Protein AF-A0A7V9NVF8-F1 (afdb_monomer_lite)

pLDDT: mean 86.63, std 17.53, range [41.66, 97.88]

Foldseek 3Di:
DLVVLCVVVVQADDVVNVLVVLCVVCVVVVHDSVVSVVVCVVVVNSVVSRVVSSSVVSVVVCVVPDFDADPVRHTDDVVVVPPDDPPPDPPDPPPDDDDD

Radius of gyration: 24.94 Å; chains: 1; bounding box: 80×37×46 Å

Structure (mmCIF, N/CA/C/O backbone):
data_AF-A0A7V9NVF8-F1
#
_entry.id   AF-A0A7V9NVF8-F1
#
loop_
_atom_site.group_PDB
_atom_site.id
_atom_site.type_symbol
_atom_site.label_atom_id
_atom_site.label_alt_id
_atom_site.label_comp_id
_atom_site.label_asym_id
_atom_site.label_entity_id
_atom_site.label_seq_id
_atom_site.pdbx_PDB_ins_code
_atom_site.Cartn_x
_atom_site.Cartn_y
_atom_site.Cartn_z
_atom_site.occupancy
_atom_site.B_iso_or_equiv
_atom_site.auth_seq_id
_atom_site.auth_comp_id
_atom_site.auth_asym_id
_atom_site.auth_atom_id
_atom_site.pdbx_PDB_model_num
ATOM 1 N N . ALA A 1 1 ? 1.696 10.560 -11.923 1.00 87.12 1 ALA A N 1
ATOM 2 C CA . ALA A 1 1 ? 2.346 9.431 -12.611 1.00 87.12 1 ALA A CA 1
ATOM 3 C C . ALA A 1 1 ? 1.732 8.095 -12.190 1.00 87.12 1 ALA A C 1
ATOM 5 O O . ALA A 1 1 ? 0.924 7.603 -12.953 1.00 87.12 1 ALA A O 1
ATOM 6 N N . LEU A 1 2 ? 1.971 7.572 -10.976 1.00 94.06 2 LEU A N 1
ATOM 7 C CA . LEU A 1 2 ? 1.522 6.220 -10.562 1.00 94.06 2 LEU A CA 1
ATOM 8 C C . LEU A 1 2 ? 0.027 5.912 -10.761 1.00 94.06 2 LEU A C 1
ATOM 10 O O . LEU A 1 2 ? -0.318 4.818 -11.176 1.00 94.06 2 LEU A O 1
ATOM 14 N N . ARG A 1 3 ? -0.874 6.886 -10.567 1.00 92.38 3 ARG A N 1
ATOM 15 C CA . ARG A 1 3 ? -2.310 6.696 -10.868 1.00 92.38 3 ARG A CA 1
ATOM 16 C C . ARG A 1 3 ? -2.589 6.320 -12.331 1.00 92.38 3 ARG A C 1
ATOM 18 O O . ARG A 1 3 ? -3.562 5.633 -12.593 1.00 92.38 3 ARG A O 1
ATOM 25 N N . ALA A 1 4 ? -1.775 6.797 -13.272 1.00 95.25 4 ALA A N 1
ATOM 26 C CA . ALA A 1 4 ? -1.915 6.434 -14.679 1.00 95.25 4 ALA A CA 1
ATOM 27 C C . ALA A 1 4 ? -1.515 4.972 -14.916 1.00 95.25 4 ALA A C 1
ATOM 29 O O . ALA A 1 4 ? -2.184 4.299 -15.684 1.00 95.25 4 ALA A O 1
ATOM 30 N N . VAL A 1 5 ? -0.493 4.482 -14.205 1.00 94.62 5 VAL A N 1
ATOM 31 C CA . VAL A 1 5 ? -0.076 3.070 -14.232 1.00 94.62 5 VAL A CA 1
ATOM 32 C C . VAL A 1 5 ? -1.167 2.180 -13.643 1.00 94.62 5 VAL A C 1
ATOM 34 O O . VAL A 1 5 ? -1.550 1.212 -14.278 1.00 94.62 5 VAL A O 1
ATOM 37 N N . VAL A 1 6 ? -1.7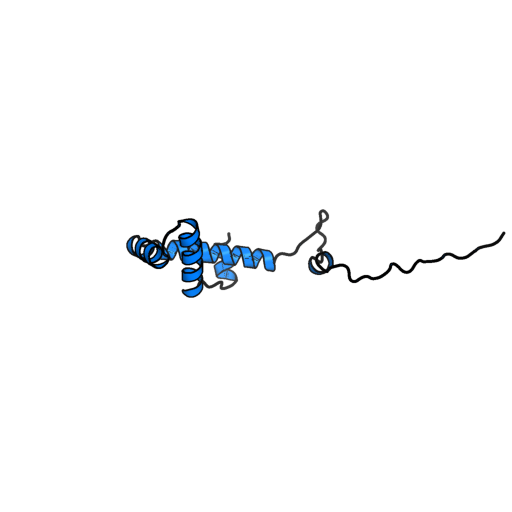61 2.568 -12.504 1.00 95.88 6 VAL A N 1
ATOM 38 C CA . VAL A 1 6 ? -2.919 1.856 -11.920 1.00 95.88 6 VAL A CA 1
ATOM 39 C C . VAL A 1 6 ? -4.023 1.633 -12.955 1.00 95.88 6 VAL A C 1
ATOM 41 O O . VAL A 1 6 ? -4.562 0.539 -13.055 1.00 95.88 6 VAL A O 1
ATOM 44 N N . ILE A 1 7 ? -4.357 2.670 -13.729 1.00 95.50 7 ILE A N 1
ATOM 45 C CA . ILE A 1 7 ? -5.410 2.596 -14.748 1.00 95.50 7 ILE A CA 1
ATOM 46 C C . ILE A 1 7 ? -4.957 1.771 -15.957 1.00 95.50 7 ILE A C 1
ATOM 48 O O . ILE A 1 7 ? -5.739 0.966 -16.452 1.00 95.50 7 ILE A O 1
ATOM 52 N N . ALA A 1 8 ? -3.735 1.993 -16.446 1.00 96.44 8 ALA A N 1
ATOM 53 C CA . ALA A 1 8 ? -3.212 1.328 -17.639 1.00 96.44 8 ALA A CA 1
ATOM 54 C C . ALA A 1 8 ? -3.084 -0.188 -17.443 1.00 96.44 8 ALA A C 1
ATOM 56 O O . ALA A 1 8 ? -3.482 -0.947 -18.321 1.00 96.44 8 ALA A O 1
ATOM 57 N N . GLU A 1 9 ? -2.611 -0.602 -16.268 1.00 95.75 9 GLU A N 1
ATOM 58 C CA . GLU A 1 9 ? -2.338 -2.002 -15.933 1.00 95.75 9 GLU A CA 1
ATOM 59 C C . GLU A 1 9 ? -3.502 -2.681 -15.193 1.00 95.75 9 GLU A C 1
ATOM 61 O O . GLU A 1 9 ? -3.415 -3.852 -14.838 1.00 95.75 9 GLU A O 1
ATOM 66 N N . GLY A 1 10 ? -4.606 -1.963 -14.948 1.00 94.50 10 GLY A N 1
ATOM 67 C CA . GLY A 1 10 ? -5.786 -2.521 -14.280 1.00 94.50 10 GLY A CA 1
ATOM 68 C C . GLY A 1 10 ? -5.516 -2.985 -12.846 1.00 94.50 10 GLY A C 1
ATOM 69 O O . GLY A 1 10 ? -6.041 -4.008 -12.421 1.00 94.50 10 GLY A O 1
ATOM 70 N N . ILE A 1 11 ? -4.685 -2.253 -12.100 1.00 94.62 11 ILE A N 1
ATOM 71 C CA . ILE A 1 11 ? -4.308 -2.614 -10.728 1.00 94.62 11 ILE A CA 1
ATOM 72 C C . ILE A 1 11 ? -5.494 -2.391 -9.791 1.00 94.62 11 ILE A C 1
ATOM 74 O O . ILE A 1 11 ? -6.004 -1.274 -9.661 1.00 94.62 11 ILE A O 1
ATOM 78 N N . GLU A 1 12 ? -5.888 -3.451 -9.087 1.00 92.69 12 GLU A N 1
ATOM 79 C CA . GLU A 1 12 ? -7.016 -3.436 -8.160 1.00 92.69 12 GLU A CA 1
ATOM 80 C C . GLU A 1 12 ? -6.574 -3.483 -6.690 1.00 92.69 12 GLU A C 1
ATOM 82 O O . GLU A 1 12 ? -5.580 -4.110 -6.302 1.00 92.69 12 GLU A O 1
ATOM 87 N N . THR A 1 13 ? -7.368 -2.816 -5.853 1.00 94.69 13 THR A N 1
ATOM 88 C CA . THR A 1 13 ? -7.246 -2.849 -4.396 1.00 94.69 13 THR A CA 1
ATOM 89 C C . THR A 1 13 ? -8.494 -3.509 -3.827 1.00 94.69 13 THR A C 1
ATOM 91 O O . THR A 1 13 ? -9.580 -2.919 -3.850 1.00 94.69 13 THR A O 1
ATOM 94 N N . SER A 1 14 ? -8.335 -4.729 -3.329 1.00 95.19 14 SER A N 1
ATOM 95 C CA . SER A 1 14 ? -9.383 -5.488 -2.656 1.00 95.19 14 SER A CA 1
ATOM 96 C C . SER A 1 14 ? -9.613 -4.985 -1.228 1.00 95.19 14 SER A C 1
ATOM 98 O O . SER A 1 14 ? -8.887 -4.130 -0.710 1.00 95.19 14 SER A O 1
ATOM 100 N N . ASP A 1 15 ? -10.662 -5.4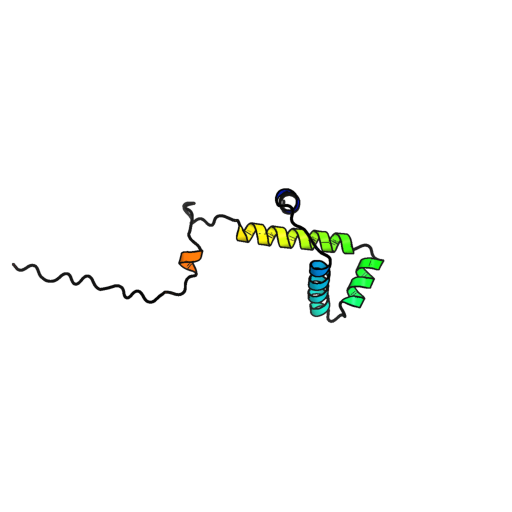97 -0.589 1.00 94.62 15 ASP A N 1
ATOM 101 C CA . ASP A 1 15 ? -10.901 -5.235 0.830 1.00 94.62 15 ASP A CA 1
ATOM 102 C C . ASP A 1 15 ? -9.896 -5.977 1.726 1.00 94.62 15 ASP A C 1
ATOM 104 O O . ASP A 1 15 ? -9.528 -5.439 2.766 1.00 94.62 15 ASP A O 1
ATOM 108 N N . ASP A 1 16 ? -9.382 -7.131 1.291 1.00 96.81 16 ASP A N 1
ATOM 109 C CA . ASP A 1 16 ? -8.335 -7.862 2.015 1.00 96.81 16 ASP A CA 1
ATOM 110 C C . ASP A 1 16 ? -7.027 -7.059 2.034 1.00 96.81 16 ASP A C 1
ATOM 112 O O . ASP A 1 16 ? -6.423 -6.886 3.090 1.00 96.81 16 ASP A O 1
ATOM 116 N N . ASP A 1 17 ? -6.642 -6.460 0.898 1.00 96.19 17 ASP A N 1
ATOM 117 C CA . ASP A 1 17 ? -5.467 -5.578 0.838 1.00 96.19 17 ASP A CA 1
ATOM 118 C C . ASP A 1 17 ? -5.611 -4.387 1.797 1.00 96.19 17 ASP A C 1
ATOM 120 O O . ASP A 1 17 ? -4.652 -3.956 2.440 1.00 96.19 17 ASP A O 1
ATOM 124 N N . LEU A 1 18 ? -6.823 -3.827 1.880 1.00 96.69 18 LEU A N 1
ATOM 125 C CA . LEU A 1 18 ? -7.118 -2.741 2.806 1.00 96.69 18 LEU A CA 1
ATOM 126 C C . LEU A 1 18 ? -6.991 -3.220 4.255 1.00 96.69 18 LEU A C 1
ATOM 128 O O . LEU A 1 18 ? -6.399 -2.515 5.067 1.00 96.69 18 LEU A O 1
ATOM 132 N N . ASP A 1 19 ? -7.536 -4.385 4.590 1.00 96.94 19 ASP A N 1
ATOM 133 C CA . ASP A 1 19 ? -7.487 -4.922 5.949 1.00 96.94 19 ASP A CA 1
ATOM 134 C C . ASP A 1 19 ? -6.043 -5.237 6.382 1.00 96.94 19 ASP A C 1
ATOM 136 O O . ASP A 1 19 ? -5.660 -4.909 7.510 1.00 96.94 19 ASP A O 1
ATOM 140 N N . GLU A 1 20 ? -5.212 -5.765 5.481 1.00 97.44 20 GLU A N 1
ATOM 141 C CA . GLU A 1 20 ? -3.776 -5.957 5.713 1.00 97.44 20 GLU A CA 1
ATOM 142 C C . GLU A 1 20 ? -3.038 -4.633 5.941 1.00 97.44 20 GLU A C 1
ATOM 144 O O . GLU A 1 20 ? -2.241 -4.511 6.876 1.00 97.44 20 GLU A O 1
ATOM 149 N N . GLU A 1 21 ? -3.305 -3.624 5.113 1.00 97.19 21 GLU A N 1
ATOM 150 C CA . GLU A 1 21 ? -2.680 -2.309 5.246 1.00 97.19 21 GLU A CA 1
ATOM 151 C C . GLU A 1 21 ? -3.081 -1.632 6.563 1.00 97.19 21 GLU A C 1
ATOM 153 O O . GLU A 1 21 ? -2.241 -1.109 7.299 1.00 97.19 21 GLU A O 1
ATOM 158 N N . LEU A 1 22 ? -4.362 -1.707 6.928 1.00 97.25 22 LEU A N 1
ATOM 159 C CA . LEU A 1 22 ? -4.845 -1.194 8.207 1.00 97.25 22 LEU A CA 1
ATOM 160 C C . LEU A 1 22 ? -4.239 -1.945 9.393 1.00 97.25 22 LEU A C 1
ATOM 162 O O . LEU A 1 22 ? -3.981 -1.318 10.422 1.00 97.25 22 LEU A O 1
ATOM 166 N N . ALA A 1 23 ? -3.986 -3.250 9.270 1.00 97.69 23 ALA A N 1
ATOM 167 C CA . ALA A 1 23 ? -3.299 -4.014 10.304 1.00 97.69 23 ALA A CA 1
ATOM 168 C C . ALA A 1 23 ? -1.863 -3.513 10.518 1.00 97.69 23 ALA A C 1
ATOM 170 O O . ALA A 1 23 ? -1.489 -3.242 11.660 1.00 97.69 23 ALA A O 1
ATOM 171 N N . LYS A 1 24 ? -1.106 -3.293 9.434 1.00 97.12 24 LYS A N 1
ATOM 172 C CA . LYS A 1 24 ? 0.267 -2.755 9.481 1.00 97.12 24 LYS A CA 1
ATOM 173 C C . LYS A 1 24 ? 0.313 -1.358 10.107 1.00 97.12 24 LYS A C 1
ATOM 175 O O . LYS A 1 24 ? 1.119 -1.099 11.003 1.00 97.12 24 LYS A O 1
ATOM 180 N N . ILE A 1 25 ? -0.579 -0.460 9.683 1.00 96.12 25 ILE A N 1
ATOM 181 C CA . ILE A 1 25 ? -0.658 0.906 10.226 1.00 96.12 25 ILE A CA 1
ATOM 182 C C . ILE A 1 25 ? -1.032 0.874 11.714 1.00 96.12 25 ILE A C 1
ATOM 184 O O . ILE A 1 25 ? -0.432 1.584 12.524 1.00 96.12 25 ILE A O 1
ATOM 188 N N . ALA A 1 26 ? -2.019 0.055 12.084 1.00 97.06 26 ALA A N 1
ATOM 189 C CA . ALA A 1 26 ? -2.476 -0.057 13.463 1.00 97.06 26 ALA A CA 1
ATOM 190 C C . ALA A 1 26 ? -1.394 -0.638 14.383 1.00 97.06 26 ALA A C 1
ATOM 192 O O . ALA A 1 26 ? -1.221 -0.130 15.491 1.00 97.06 26 ALA A O 1
ATOM 193 N N . GLU A 1 27 ? -0.633 -1.633 13.919 1.00 97.50 27 GLU A N 1
ATOM 194 C CA . GLU A 1 27 ? 0.512 -2.189 14.645 1.00 97.50 27 GLU A CA 1
ATOM 195 C C . GLU A 1 27 ? 1.557 -1.107 14.947 1.00 97.50 27 GLU A C 1
ATOM 197 O O . GLU A 1 27 ? 1.918 -0.913 16.110 1.00 97.50 27 GLU A O 1
ATOM 202 N N . GLY A 1 28 ? 1.971 -0.333 13.937 1.00 96.94 28 GLY A N 1
ATOM 203 C CA . GLY A 1 28 ? 2.927 0.767 14.114 1.00 96.94 28 GLY A CA 1
ATOM 204 C C . GLY A 1 28 ? 2.426 1.880 15.045 1.00 96.94 28 GLY A C 1
ATOM 205 O O . GLY A 1 28 ? 3.222 2.536 15.717 1.00 96.94 28 GLY A O 1
ATOM 206 N N . ALA A 1 29 ? 1.107 2.074 15.122 1.00 94.38 29 ALA A N 1
ATOM 207 C CA . ALA A 1 29 ? 0.464 3.032 16.019 1.00 94.38 29 ALA A CA 1
ATOM 208 C C . ALA A 1 29 ? 0.140 2.463 17.418 1.00 94.38 29 ALA A C 1
ATOM 210 O O . ALA A 1 29 ? -0.307 3.213 18.289 1.00 94.38 29 ALA A O 1
ATOM 211 N N . GLY A 1 30 ? 0.329 1.159 17.652 1.00 96.19 30 GLY A N 1
ATOM 212 C CA . GLY A 1 30 ? -0.083 0.491 18.891 1.00 96.19 30 GLY A CA 1
ATOM 213 C C . GLY A 1 30 ? -1.604 0.469 19.110 1.00 96.19 30 GLY A C 1
ATOM 214 O O . GLY A 1 30 ? -2.069 0.403 20.251 1.00 96.19 30 GLY A O 1
ATOM 215 N N . GLU A 1 31 ? -2.395 0.548 18.039 1.00 96.00 31 GLU A N 1
ATOM 216 C CA . GLU A 1 31 ? -3.857 0.515 18.077 1.00 96.00 31 GLU A CA 1
ATOM 217 C C . GLU A 1 31 ? -4.419 -0.813 17.545 1.00 96.00 31 GLU A C 1
ATOM 219 O O . GLU A 1 31 ? -3.738 -1.601 16.897 1.00 96.00 31 GLU A O 1
ATOM 224 N N . LYS A 1 32 ? -5.703 -1.084 17.816 1.00 97.31 32 LYS A N 1
ATOM 225 C CA . LYS A 1 32 ? -6.394 -2.234 17.214 1.00 97.31 32 LYS A CA 1
ATOM 226 C C . LYS A 1 32 ? -6.847 -1.886 15.787 1.00 97.31 32 LYS A C 1
ATOM 228 O O . LYS A 1 32 ? -7.491 -0.844 15.636 1.00 97.31 32 LYS A O 1
ATOM 233 N N . PRO A 1 33 ? -6.658 -2.767 14.787 1.00 96.75 33 PRO A N 1
ATOM 234 C CA . PRO A 1 33 ? -7.051 -2.499 13.397 1.00 96.75 33 PRO A CA 1
ATOM 235 C C . PRO A 1 33 ? -8.529 -2.112 13.238 1.00 96.75 33 PRO A C 1
ATOM 237 O O . PRO A 1 33 ? -8.859 -1.139 12.567 1.00 96.75 33 PRO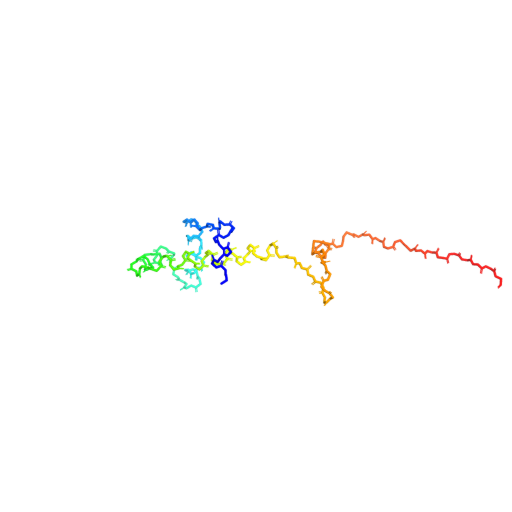 A O 1
ATOM 240 N N . GLU A 1 34 ? -9.433 -2.787 13.953 1.00 96.75 34 GLU A N 1
ATOM 241 C CA . GLU A 1 34 ? -10.872 -2.478 13.931 1.00 96.75 34 GLU A CA 1
ATOM 242 C C . GLU A 1 34 ? -11.201 -1.055 14.412 1.00 96.75 34 GLU A C 1
ATOM 244 O O . GLU A 1 34 ? -12.148 -0.426 13.933 1.00 96.75 34 GLU A O 1
ATOM 249 N N . LYS A 1 35 ? -10.441 -0.543 15.390 1.00 97.50 35 LYS A N 1
ATOM 250 C CA . LYS A 1 35 ? -10.620 0.814 15.922 1.00 97.50 35 LYS A CA 1
ATOM 251 C C . LYS A 1 35 ? -10.183 1.839 14.878 1.00 97.50 35 LYS A C 1
ATOM 253 O O . LYS A 1 35 ? -10.929 2.784 14.626 1.00 97.50 35 LYS A O 1
ATOM 258 N N . LEU A 1 36 ? -9.027 1.613 14.253 1.00 97.50 36 LEU A N 1
ATOM 259 C CA . LEU A 1 36 ? -8.513 2.446 13.168 1.00 97.50 36 LEU A CA 1
ATOM 260 C C . LEU A 1 36 ? -9.487 2.467 11.981 1.00 97.50 36 LEU A C 1
ATOM 262 O O . LEU A 1 36 ? -9.849 3.543 11.506 1.00 97.50 36 LEU A O 1
ATOM 266 N N . ARG A 1 37 ? -9.992 1.299 11.559 1.00 96.88 37 ARG A N 1
ATOM 267 C CA . ARG A 1 37 ? -10.980 1.188 10.475 1.00 96.88 37 ARG A CA 1
ATOM 268 C C . ARG A 1 37 ? -12.205 2.060 10.737 1.00 96.88 37 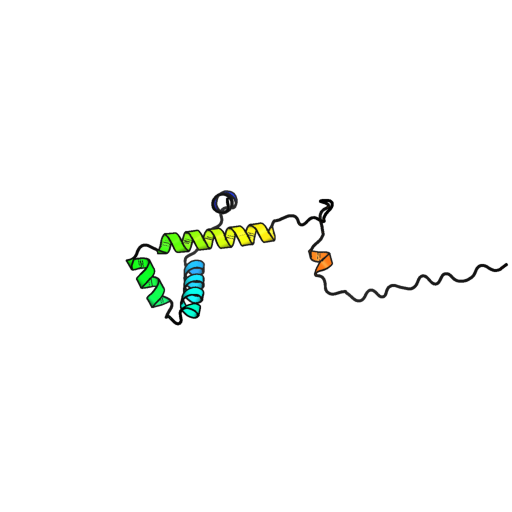ARG A C 1
ATOM 270 O O . ARG A 1 37 ? -12.549 2.895 9.907 1.00 96.88 37 ARG A O 1
ATOM 277 N N . LYS A 1 38 ? -12.807 1.945 11.926 1.00 97.69 38 LYS A N 1
ATOM 278 C CA . LYS A 1 38 ? -13.977 2.753 12.313 1.00 97.69 38 LYS A CA 1
ATOM 279 C C . LYS A 1 38 ? -13.696 4.255 12.295 1.00 97.69 38 LYS A C 1
ATOM 281 O O . LYS A 1 38 ? -14.562 5.028 11.896 1.00 97.69 38 LYS A O 1
ATOM 286 N N . GLN A 1 39 ? -12.510 4.684 12.728 1.00 97.19 39 GLN A N 1
ATOM 287 C CA . GLN A 1 39 ? -12.121 6.098 12.691 1.00 97.19 39 GLN A CA 1
ATOM 288 C C . GLN A 1 39 ? -11.989 6.611 11.252 1.00 97.19 39 GLN A C 1
ATOM 290 O O . GLN A 1 39 ? -12.474 7.696 10.934 1.00 97.19 39 GLN A O 1
ATOM 295 N N . LEU A 1 40 ? -11.358 5.827 10.377 1.00 97.12 40 LEU A N 1
ATOM 296 C CA . LEU A 1 40 ? -11.193 6.176 8.968 1.00 97.12 40 LEU A CA 1
ATOM 297 C C . LEU A 1 40 ? -12.532 6.183 8.226 1.00 97.12 40 LEU A C 1
ATOM 299 O O . LEU A 1 40 ? -12.764 7.072 7.411 1.00 97.12 40 LEU A O 1
ATOM 303 N N . GLU A 1 41 ? -13.430 5.247 8.528 1.00 97.12 41 GLU A N 1
ATOM 304 C CA . GLU A 1 41 ? -14.799 5.230 8.003 1.00 97.12 41 GLU A CA 1
ATOM 305 C C . GLU A 1 41 ? -15.587 6.462 8.460 1.00 97.12 41 GLU A C 1
ATOM 307 O O . GLU A 1 41 ? -16.160 7.163 7.626 1.00 97.12 41 GLU A O 1
ATOM 312 N N . ALA A 1 42 ? -15.556 6.780 9.759 1.00 97.88 42 ALA A N 1
ATOM 313 C CA . ALA A 1 42 ? -16.257 7.935 10.324 1.00 97.88 42 ALA A CA 1
ATOM 314 C C . ALA A 1 42 ? -15.807 9.268 9.706 1.00 97.88 42 ALA A C 1
ATOM 316 O O . ALA A 1 42 ? -16.617 10.179 9.538 1.00 97.88 42 ALA A O 1
ATOM 317 N N . ASN A 1 43 ? -14.531 9.364 9.330 1.00 97.00 43 ASN A N 1
ATOM 318 C CA . ASN A 1 43 ? -13.949 10.564 8.733 1.00 97.00 43 ASN A CA 1
ATOM 319 C C . ASN A 1 43 ? -13.942 10.531 7.192 1.00 97.00 43 ASN A C 1
ATOM 321 O O . ASN A 1 43 ? -13.414 11.451 6.569 1.00 97.00 43 ASN A O 1
ATOM 325 N N . GLY A 1 44 ? -14.493 9.483 6.564 1.00 97.50 44 GLY A N 1
ATOM 326 C CA . GLY A 1 44 ? -14.531 9.336 5.105 1.00 97.50 44 GLY A CA 1
ATOM 327 C C . GLY A 1 44 ? -13.158 9.141 4.448 1.00 97.50 44 GLY A C 1
ATOM 328 O O . GLY A 1 44 ? -12.989 9.453 3.271 1.00 97.50 44 GLY A O 1
ATOM 329 N N . ALA A 1 45 ? -12.169 8.642 5.190 1.00 97.44 45 ALA A N 1
ATOM 330 C CA . ALA A 1 45 ? -10.780 8.513 4.754 1.00 97.44 45 ALA A CA 1
ATOM 331 C C . ALA A 1 45 ? -10.459 7.179 4.051 1.00 97.44 45 ALA A C 1
ATOM 333 O O . ALA A 1 45 ? -9.431 7.085 3.384 1.00 97.44 45 ALA A O 1
ATOM 334 N N . ILE A 1 46 ? -11.330 6.164 4.131 1.00 96.81 46 ILE A N 1
ATOM 335 C CA . ILE A 1 46 ? -11.114 4.858 3.472 1.00 96.81 46 ILE A CA 1
ATOM 336 C C . ILE A 1 46 ? -10.781 4.977 1.970 1.00 96.81 46 ILE A C 1
ATOM 338 O O . ILE A 1 46 ? -9.823 4.337 1.533 1.00 96.81 46 ILE A O 1
ATOM 342 N N . PRO A 1 47 ? -11.470 5.809 1.159 1.00 95.81 47 PRO A N 1
ATOM 343 C CA . PRO A 1 47 ? -11.119 5.967 -0.254 1.00 95.81 47 PRO A CA 1
ATOM 344 C C . PRO A 1 47 ? -9.707 6.525 -0.482 1.00 95.81 47 PRO A C 1
ATOM 346 O O . PRO A 1 47 ? -9.081 6.216 -1.493 1.00 95.81 47 PRO A O 1
ATOM 349 N N . ILE A 1 48 ? -9.197 7.338 0.450 1.00 95.31 48 ILE A N 1
ATOM 350 C CA . ILE A 1 48 ? -7.841 7.897 0.383 1.00 95.31 48 ILE A CA 1
ATOM 351 C C . ILE A 1 48 ? -6.822 6.785 0.633 1.00 95.31 48 ILE A C 1
ATOM 353 O O . ILE A 1 48 ? -5.894 6.631 -0.154 1.00 95.31 48 ILE A O 1
ATOM 357 N N . VAL A 1 49 ? -7.052 5.955 1.655 1.00 96.25 49 VAL A N 1
ATOM 358 C CA . VAL A 1 49 ? -6.190 4.802 1.957 1.00 96.25 49 VAL A CA 1
ATOM 359 C C . VAL A 1 49 ? -6.157 3.824 0.784 1.00 96.25 49 VAL A C 1
ATOM 361 O O . VAL A 1 49 ? -5.079 3.451 0.331 1.00 96.25 49 VAL A O 1
ATOM 364 N N . LYS A 1 50 ? -7.317 3.484 0.202 1.00 96.31 50 LYS A N 1
ATOM 365 C CA . LYS A 1 50 ? -7.376 2.623 -0.994 1.00 96.31 50 LYS A CA 1
ATOM 366 C C . LYS A 1 50 ? -6.584 3.198 -2.173 1.00 96.31 50 LYS A C 1
ATOM 368 O O . LYS A 1 50 ? -5.955 2.450 -2.918 1.00 96.31 50 LYS A O 1
ATOM 373 N N . LEU A 1 51 ? -6.603 4.520 -2.341 1.00 95.62 51 LEU A N 1
ATOM 374 C CA . LEU A 1 51 ? -5.857 5.200 -3.396 1.00 95.62 51 LEU A CA 1
ATOM 375 C C . LEU A 1 51 ? -4.346 5.171 -3.163 1.00 95.62 51 LEU A C 1
ATOM 377 O O . LEU A 1 51 ? -3.589 5.069 -4.127 1.00 95.62 51 LEU A O 1
ATOM 381 N N . ASP A 1 52 ? -3.900 5.303 -1.919 1.00 96.19 52 ASP A N 1
ATOM 382 C CA . ASP A 1 52 ? -2.481 5.214 -1.583 1.00 96.19 52 ASP A CA 1
ATOM 383 C C . ASP A 1 52 ? -1.972 3.778 -1.724 1.00 96.19 52 ASP A C 1
ATOM 385 O O . ASP A 1 52 ? -0.922 3.567 -2.330 1.00 96.19 52 ASP A O 1
ATOM 389 N N . LEU A 1 53 ? -2.781 2.796 -1.332 1.00 97.25 53 LEU A N 1
ATOM 390 C CA . LEU A 1 53 ? -2.509 1.378 -1.547 1.00 97.25 53 LEU A CA 1
ATOM 391 C C . LEU A 1 53 ? -2.401 1.024 -3.039 1.00 97.25 53 LEU A C 1
ATOM 393 O O . LEU A 1 53 ? -1.448 0.371 -3.454 1.00 97.25 53 LEU A O 1
ATOM 397 N N . ALA A 1 54 ? -3.298 1.548 -3.881 1.00 97.06 54 ALA A N 1
ATOM 398 C CA . ALA A 1 54 ? -3.204 1.371 -5.332 1.00 97.06 54 ALA A CA 1
ATOM 399 C C . ALA A 1 54 ? -1.903 1.960 -5.911 1.00 97.06 54 ALA A C 1
ATOM 401 O O . ALA A 1 54 ? -1.291 1.377 -6.803 1.00 97.06 54 ALA A O 1
ATOM 402 N N . LYS A 1 55 ? -1.441 3.113 -5.402 1.00 96.81 55 LYS A N 1
ATOM 403 C CA . LYS A 1 55 ? -0.153 3.690 -5.828 1.00 96.81 55 LYS A CA 1
ATOM 404 C C . LYS A 1 55 ? 1.030 2.841 -5.372 1.00 96.81 55 LYS A C 1
ATOM 406 O O . LYS A 1 55 ? 1.991 2.751 -6.127 1.00 96.81 55 LYS A O 1
ATOM 411 N N . ALA A 1 56 ? 0.975 2.272 -4.169 1.00 96.44 56 ALA A N 1
ATOM 412 C CA . ALA A 1 56 ? 2.020 1.387 -3.665 1.00 96.44 56 ALA A CA 1
ATOM 413 C C . ALA A 1 56 ? 2.146 0.142 -4.555 1.00 96.44 56 ALA A C 1
ATOM 415 O O . ALA A 1 56 ? 3.231 -0.124 -5.062 1.00 96.44 56 ALA A O 1
ATOM 416 N N . LYS A 1 57 ? 1.022 -0.510 -4.874 1.00 97.06 57 LYS A N 1
ATOM 417 C CA . LYS A 1 57 ? 0.979 -1.631 -5.827 1.00 97.06 57 LYS A CA 1
ATOM 418 C C . LYS A 1 57 ? 1.481 -1.257 -7.222 1.00 97.06 57 LYS A C 1
ATOM 420 O O . LYS A 1 57 ? 2.176 -2.030 -7.862 1.00 97.06 57 LYS A O 1
ATOM 425 N N . ALA A 1 58 ? 1.163 -0.055 -7.703 1.00 97.31 58 ALA A N 1
ATOM 426 C CA . ALA A 1 58 ? 1.685 0.417 -8.985 1.00 97.31 58 ALA A CA 1
ATOM 427 C C . ALA A 1 58 ? 3.196 0.653 -8.969 1.00 97.31 58 ALA A C 1
ATOM 429 O O . ALA A 1 58 ? 3.846 0.478 -9.993 1.00 97.31 58 ALA A O 1
ATOM 430 N N . LEU A 1 59 ? 3.758 1.075 -7.836 1.00 96.69 59 LEU A N 1
ATOM 431 C CA . LEU A 1 59 ? 5.202 1.199 -7.691 1.00 96.69 59 LEU A CA 1
ATOM 432 C C . LEU A 1 59 ? 5.875 -0.177 -7.672 1.00 96.69 59 LEU A C 1
ATOM 434 O O . LEU A 1 59 ? 6.880 -0.347 -8.348 1.00 96.69 59 LEU A O 1
ATOM 438 N N . GLU A 1 60 ? 5.310 -1.136 -6.943 1.00 95.06 60 GLU A N 1
ATOM 439 C CA . GLU A 1 60 ? 5.774 -2.529 -6.927 1.00 95.06 60 GLU A CA 1
ATOM 440 C C . GLU A 1 60 ? 5.754 -3.129 -8.336 1.00 95.06 60 GLU A C 1
ATOM 442 O O . GLU A 1 60 ? 6.789 -3.552 -8.838 1.00 95.06 60 GLU A O 1
ATOM 447 N N . TRP A 1 61 ? 4.627 -3.001 -9.041 1.00 95.31 61 TRP A N 1
ATOM 448 C CA . TRP A 1 61 ? 4.520 -3.430 -10.433 1.00 95.31 61 TRP A CA 1
ATOM 449 C C . TRP A 1 61 ? 5.581 -2.777 -11.328 1.00 95.31 61 TRP A C 1
ATOM 451 O O . TRP A 1 61 ? 6.190 -3.449 -12.154 1.00 95.31 61 TRP A O 1
ATOM 461 N N . LEU A 1 62 ? 5.846 -1.475 -11.166 1.00 94.62 62 LEU A N 1
ATOM 462 C CA . LEU A 1 62 ? 6.892 -0.804 -11.942 1.00 94.62 62 LEU A CA 1
ATOM 463 C C . LEU A 1 62 ? 8.283 -1.358 -11.649 1.00 94.62 62 LEU A C 1
ATOM 465 O O . LEU A 1 62 ? 9.079 -1.450 -12.573 1.00 94.62 62 LEU A O 1
ATOM 469 N N . ILE A 1 63 ? 8.585 -1.688 -10.394 1.00 91.69 63 ILE A N 1
ATOM 470 C CA . ILE A 1 63 ? 9.872 -2.280 -10.018 1.00 91.69 63 ILE A CA 1
ATOM 471 C C . ILE A 1 63 ? 10.022 -3.650 -10.682 1.00 91.69 63 ILE A C 1
ATOM 473 O O . ILE A 1 63 ? 11.064 -3.917 -11.274 1.00 91.69 63 ILE A O 1
ATOM 477 N N . ASP A 1 64 ? 8.969 -4.464 -10.657 1.00 91.00 64 ASP A N 1
ATOM 478 C CA . ASP A 1 64 ? 8.981 -5.815 -11.227 1.00 91.00 64 ASP A CA 1
ATOM 479 C C . ASP A 1 64 ? 9.073 -5.827 -12.760 1.00 91.00 64 ASP A C 1
ATOM 481 O O . ASP A 1 64 ? 9.567 -6.786 -13.348 1.00 91.00 64 ASP A O 1
ATOM 485 N N . ASN A 1 65 ? 8.587 -4.770 -13.418 1.00 92.06 65 ASN A N 1
ATOM 486 C CA . ASN A 1 65 ? 8.487 -4.693 -14.879 1.00 92.06 65 ASN A CA 1
ATOM 487 C C . ASN A 1 65 ? 9.492 -3.714 -15.509 1.00 92.06 65 ASN A C 1
ATOM 489 O O . ASN A 1 65 ? 9.505 -3.549 -16.731 1.00 92.06 65 ASN A O 1
ATOM 493 N N . ALA A 1 66 ? 10.317 -3.038 -14.708 1.00 91.50 66 ALA A N 1
ATOM 494 C CA . ALA A 1 66 ? 11.334 -2.133 -15.220 1.00 91.50 66 ALA A CA 1
ATOM 495 C C . ALA A 1 66 ? 12.511 -2.905 -15.830 1.00 91.50 66 ALA A C 1
ATOM 497 O O . ALA A 1 66 ? 13.026 -3.861 -15.256 1.00 91.50 66 ALA A O 1
ATOM 498 N N . GLU A 1 67 ? 12.986 -2.433 -16.981 1.00 91.62 67 GLU A N 1
ATOM 499 C CA . GLU A 1 67 ? 14.247 -2.889 -17.559 1.00 91.62 67 GLU A CA 1
ATOM 500 C C . GLU A 1 67 ? 15.420 -2.256 -16.799 1.00 91.62 67 GLU A C 1
ATOM 502 O O . GLU A 1 67 ? 15.508 -1.031 -16.674 1.00 91.62 67 GLU A O 1
ATOM 507 N N . VAL A 1 68 ? 16.322 -3.093 -16.282 1.00 91.25 68 VAL A N 1
ATOM 508 C CA . VAL A 1 68 ? 17.548 -2.643 -15.614 1.00 91.25 68 VAL A CA 1
ATOM 509 C C . VAL A 1 68 ? 18.661 -2.540 -16.645 1.00 91.25 68 VAL A C 1
ATOM 511 O O . VAL A 1 68 ? 18.875 -3.464 -17.425 1.00 91.25 68 VAL A O 1
ATOM 514 N N . VAL A 1 69 ? 19.376 -1.418 -16.639 1.00 94.38 69 VAL A N 1
ATOM 515 C CA . VAL A 1 69 ? 20.476 -1.130 -17.565 1.00 94.38 69 VAL A CA 1
ATOM 516 C C . VAL A 1 69 ? 21.741 -0.718 -16.805 1.00 94.38 69 VAL A C 1
ATOM 518 O O . VAL A 1 69 ? 21.649 -0.256 -15.666 1.00 94.38 69 VAL A O 1
ATOM 521 N N . ASP A 1 70 ? 22.910 -0.891 -17.422 1.00 93.56 70 ASP A N 1
ATOM 522 C CA . ASP A 1 70 ? 24.196 -0.392 -16.916 1.00 93.56 70 ASP A CA 1
ATOM 523 C C . ASP A 1 70 ? 24.394 1.116 -17.190 1.00 93.56 70 ASP A C 1
ATOM 525 O O . ASP A 1 70 ? 23.496 1.802 -17.690 1.00 93.56 70 ASP A O 1
ATOM 529 N N . GLU A 1 71 ? 25.564 1.658 -16.829 1.00 95.06 71 GLU A N 1
ATOM 530 C CA . GLU A 1 71 ? 25.892 3.082 -17.022 1.00 95.06 71 GLU A CA 1
ATOM 531 C C . GLU A 1 71 ? 25.915 3.486 -18.507 1.00 95.06 71 GLU A C 1
ATOM 533 O O . GLU A 1 71 ? 25.655 4.646 -18.844 1.00 95.06 71 GLU A O 1
ATOM 538 N N . GLU A 1 72 ? 26.164 2.530 -19.405 1.00 95.38 72 GLU A N 1
ATOM 539 C CA . GLU A 1 72 ? 26.123 2.707 -20.855 1.00 95.38 72 GLU A CA 1
ATOM 540 C C . GLU A 1 72 ? 24.715 2.507 -21.451 1.00 95.38 72 GLU A C 1
ATOM 542 O O . GLU A 1 72 ? 24.518 2.707 -22.654 1.00 95.38 72 GLU A O 1
ATOM 547 N N . GLY A 1 73 ? 23.721 2.157 -20.627 1.00 93.69 73 GLY A N 1
ATOM 548 C CA . GLY A 1 73 ? 22.336 1.929 -21.037 1.00 93.69 73 GLY A CA 1
ATOM 549 C C . GLY A 1 73 ? 22.085 0.555 -21.663 1.00 93.69 73 GLY A C 1
ATOM 550 O O . GLY A 1 73 ? 21.054 0.362 -22.312 1.00 93.69 73 GLY A O 1
ATOM 551 N N . LYS A 1 74 ? 23.005 -0.400 -21.508 1.00 93.75 74 LYS A N 1
ATOM 552 C CA . LYS A 1 74 ? 22.834 -1.772 -21.987 1.00 93.75 74 LYS A CA 1
ATOM 553 C C . LYS A 1 74 ? 22.047 -2.594 -20.953 1.00 93.75 74 LYS A C 1
ATOM 555 O O . LYS A 1 74 ? 22.347 -2.501 -19.764 1.00 93.75 74 LYS A O 1
ATOM 560 N N . PRO A 1 75 ? 21.071 -3.419 -21.379 1.00 92.94 75 PRO A N 1
ATOM 561 C CA . PRO A 1 75 ? 20.271 -4.227 -20.463 1.00 92.94 75 PRO A CA 1
ATOM 562 C C . PRO A 1 75 ? 21.123 -5.190 -19.633 1.00 92.94 75 PRO A C 1
ATOM 564 O O . PRO A 1 75 ? 22.036 -5.839 -20.156 1.00 92.94 75 PRO A O 1
ATOM 567 N N . VAL A 1 76 ? 20.791 -5.293 -18.350 1.00 91.50 76 VAL A N 1
ATOM 568 C CA . VAL A 1 76 ? 21.454 -6.138 -17.356 1.00 91.50 76 VAL A CA 1
ATOM 569 C C . VAL A 1 76 ? 20.520 -7.274 -16.957 1.00 91.50 76 VAL A C 1
ATOM 571 O O . VAL A 1 76 ? 19.369 -7.049 -16.587 1.00 91.50 76 VAL A O 1
ATOM 574 N N . ASP A 1 77 ? 21.037 -8.502 -16.978 1.00 87.88 77 ASP A N 1
ATOM 575 C CA . ASP A 1 77 ? 20.332 -9.659 -16.433 1.00 87.88 77 ASP A CA 1
ATOM 576 C C . ASP A 1 77 ? 20.484 -9.697 -14.903 1.00 87.88 77 ASP A C 1
ATOM 578 O O . ASP A 1 77 ? 21.474 -10.179 -14.352 1.00 87.88 77 ASP A O 1
ATOM 582 N N . VAL A 1 78 ? 19.486 -9.155 -14.207 1.00 81.75 78 VAL A N 1
ATOM 583 C CA . VAL A 1 78 ? 19.447 -9.102 -12.737 1.00 81.75 78 VAL A CA 1
ATOM 584 C C . VAL A 1 78 ? 19.329 -10.501 -12.118 1.00 81.75 78 VAL A C 1
ATOM 586 O O . VAL A 1 78 ? 19.815 -10.728 -11.006 1.00 81.75 78 VAL A O 1
ATOM 589 N N . ALA A 1 79 ? 18.723 -11.461 -12.824 1.00 82.44 79 ALA A N 1
ATOM 590 C CA . ALA A 1 79 ? 18.588 -12.828 -12.329 1.00 82.44 79 ALA A CA 1
ATOM 591 C C . ALA A 1 79 ? 19.954 -13.528 -12.287 1.00 82.44 79 ALA A C 1
ATOM 593 O O . ALA A 1 79 ? 20.288 -14.157 -11.283 1.00 82.44 79 ALA A O 1
ATOM 594 N N . ALA A 1 80 ? 20.785 -13.332 -13.315 1.00 80.19 80 ALA A N 1
ATOM 595 C CA . ALA A 1 80 ? 22.158 -13.840 -13.335 1.00 80.19 80 ALA A CA 1
ATOM 596 C C . ALA A 1 80 ? 23.034 -13.257 -12.206 1.00 80.19 80 ALA A C 1
ATOM 598 O O . ALA A 1 80 ? 23.913 -13.942 -11.694 1.00 80.19 80 ALA A O 1
ATOM 599 N N . LEU A 1 81 ? 22.783 -12.013 -11.779 1.00 78.75 81 LEU A N 1
ATOM 600 C CA . LEU A 1 81 ? 23.540 -11.353 -10.702 1.00 78.75 81 LEU A CA 1
ATOM 601 C C . LEU A 1 81 ? 23.132 -11.785 -9.286 1.00 78.75 81 LEU A C 1
ATOM 603 O O . LEU A 1 81 ? 23.893 -11.584 -8.340 1.00 78.75 81 LEU A O 1
ATOM 607 N N . THR A 1 82 ? 21.920 -12.316 -9.123 1.00 77.88 82 THR A N 1
ATOM 608 C CA . THR A 1 82 ? 21.354 -12.698 -7.817 1.00 77.88 82 THR A CA 1
ATOM 609 C C . THR A 1 82 ? 21.347 -14.205 -7.581 1.00 77.88 82 THR A C 1
ATOM 611 O O . THR A 1 82 ? 21.097 -14.643 -6.454 1.00 77.88 82 THR A O 1
ATOM 614 N N . ALA A 1 83 ? 21.672 -15.000 -8.604 1.00 72.50 83 ALA A N 1
ATOM 615 C CA . ALA A 1 83 ? 22.009 -16.402 -8.433 1.00 72.50 83 ALA A CA 1
ATOM 616 C C . ALA A 1 83 ? 23.191 -16.521 -7.455 1.00 72.50 83 ALA A C 1
ATOM 618 O O . ALA A 1 83 ? 24.230 -15.880 -7.621 1.00 72.50 83 ALA A O 1
ATOM 619 N N . ALA A 1 84 ? 23.024 -17.320 -6.395 1.00 62.38 84 ALA A N 1
ATOM 620 C CA . ALA A 1 84 ? 24.172 -17.751 -5.604 1.00 62.38 84 ALA A CA 1
ATOM 621 C C . ALA A 1 84 ? 25.150 -18.436 -6.567 1.00 62.38 84 ALA A C 1
ATOM 623 O O . ALA A 1 84 ? 24.657 -19.189 -7.405 1.00 62.38 84 ALA A O 1
ATOM 624 N N . PRO A 1 85 ? 26.473 -18.203 -6.466 1.00 63.03 85 PRO A N 1
ATOM 625 C CA . PRO A 1 85 ? 27.417 -18.864 -7.347 1.00 63.03 85 PRO A CA 1
ATOM 626 C C . PRO A 1 85 ? 27.255 -20.370 -7.148 1.00 63.03 85 PRO A C 1
ATOM 628 O O . PRO A 1 85 ? 27.655 -20.935 -6.126 1.00 63.03 85 PRO A O 1
ATOM 631 N N . ASP A 1 86 ? 26.604 -21.013 -8.105 1.00 60.88 86 ASP A N 1
ATOM 632 C CA . ASP A 1 86 ? 26.842 -22.397 -8.421 1.00 60.88 86 ASP A CA 1
ATOM 633 C C . ASP A 1 86 ? 28.341 -22.497 -8.674 1.00 60.88 86 ASP A C 1
ATOM 635 O O . ASP A 1 86 ? 28.917 -21.739 -9.449 1.00 60.88 86 ASP A O 1
ATOM 639 N N . GLY A 1 87 ? 28.996 -23.331 -7.869 1.00 56.44 87 GLY A N 1
ATOM 640 C CA . GLY A 1 87 ? 30.440 -23.493 -7.875 1.00 56.44 87 GLY A CA 1
ATOM 641 C C . GLY A 1 87 ? 30.922 -24.118 -9.177 1.00 56.44 87 GLY A C 1
ATOM 642 O O . GLY A 1 87 ? 31.327 -25.277 -9.180 1.00 56.44 87 GLY A O 1
ATOM 643 N N . GLU A 1 88 ? 30.897 -23.361 -10.267 1.00 49.34 88 GLU A N 1
ATOM 644 C CA . GLU A 1 88 ? 31.726 -23.631 -11.425 1.00 49.34 88 GLU A CA 1
ATOM 645 C C . GLU A 1 88 ? 33.144 -23.213 -11.048 1.00 49.34 88 GLU A C 1
ATOM 647 O O . GLU A 1 88 ? 33.530 -22.040 -11.053 1.00 49.34 88 GLU A O 1
ATOM 652 N N . GLU A 1 89 ? 33.902 -24.222 -10.619 1.00 45.34 89 GLU A N 1
ATOM 653 C CA . GLU A 1 89 ? 35.352 -24.190 -10.648 1.00 45.34 89 GLU A CA 1
ATOM 654 C C . GLU A 1 89 ? 35.771 -23.634 -12.009 1.00 45.34 89 GLU A C 1
ATOM 656 O O . GLU A 1 89 ? 35.456 -24.201 -13.054 1.00 45.34 89 GLU A O 1
ATOM 661 N N . LEU A 1 90 ? 36.464 -22.496 -11.990 1.00 49.19 90 LEU A N 1
ATOM 662 C CA . LEU A 1 90 ? 37.210 -22.027 -13.143 1.00 49.19 90 LEU A CA 1
ATOM 663 C C . LEU A 1 90 ? 38.266 -23.103 -13.427 1.00 49.19 90 LEU A C 1
ATOM 665 O O . LEU A 1 90 ? 39.331 -23.095 -12.806 1.00 49.19 90 LEU A O 1
ATOM 669 N N . GLU A 1 91 ? 37.937 -24.070 -14.291 1.00 43.41 91 GLU A N 1
ATOM 670 C CA . GLU A 1 91 ? 38.892 -25.050 -14.798 1.00 43.41 91 GLU A CA 1
ATOM 671 C C . GLU A 1 91 ? 40.071 -24.270 -15.373 1.00 43.41 91 GLU A C 1
ATOM 673 O O . GLU A 1 91 ? 39.940 -23.462 -16.297 1.00 43.41 91 GLU A O 1
ATOM 678 N N . GLY A 1 92 ? 41.226 -24.470 -14.742 1.00 49.41 92 GLY A N 1
ATOM 679 C CA . GLY A 1 92 ? 42.469 -23.858 -15.150 1.00 49.41 92 GLY A CA 1
ATOM 680 C C . GLY A 1 92 ? 42.780 -24.238 -16.588 1.00 49.41 92 GLY A C 1
ATOM 681 O O . GLY A 1 92 ? 42.962 -25.410 -16.908 1.00 49.41 92 GLY A O 1
ATOM 682 N N . SER A 1 93 ? 42.918 -23.235 -17.448 1.00 44.31 93 SER A N 1
ATOM 683 C CA . SER A 1 93 ? 43.709 -23.398 -18.657 1.00 44.31 93 SER A CA 1
ATOM 684 C C . SER A 1 93 ? 45.178 -23.478 -18.238 1.00 44.31 93 SER A C 1
ATOM 686 O O . SER A 1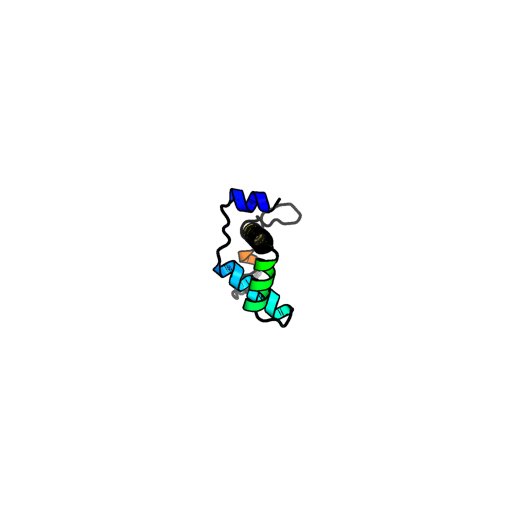 93 ? 45.868 -22.463 -18.118 1.00 44.31 93 SER A O 1
ATOM 688 N N . GLU A 1 94 ? 45.624 -24.700 -17.954 1.00 47.16 94 GLU A N 1
ATOM 689 C CA . GLU A 1 94 ? 47.026 -25.090 -18.012 1.00 47.16 94 GLU A CA 1
ATOM 690 C C . GLU A 1 94 ? 47.527 -24.835 -19.442 1.00 47.16 94 GLU A C 1
ATOM 692 O O . GLU A 1 94 ? 47.294 -25.636 -20.346 1.00 47.16 94 GLU A O 1
ATOM 697 N N . GLU A 1 95 ? 48.221 -23.720 -19.679 1.00 46.00 95 GLU A N 1
ATOM 698 C CA . GLU A 1 95 ? 49.117 -23.641 -20.834 1.00 46.00 95 GLU A CA 1
ATOM 699 C C . GLU A 1 95 ? 50.418 -24.365 -20.475 1.00 46.00 95 GLU A C 1
ATOM 701 O O . GLU A 1 95 ? 51.348 -23.815 -19.883 1.00 46.00 95 GLU A O 1
ATOM 706 N N . SER A 1 96 ? 50.426 -25.658 -20.797 1.00 44.19 96 SER A N 1
ATOM 707 C CA . SER A 1 96 ? 51.615 -26.498 -20.888 1.00 44.19 96 SER A CA 1
ATOM 708 C C . SER A 1 96 ? 52.471 -26.074 -22.089 1.00 44.19 96 SER A C 1
ATOM 710 O O . SER A 1 96 ? 52.005 -26.059 -23.223 1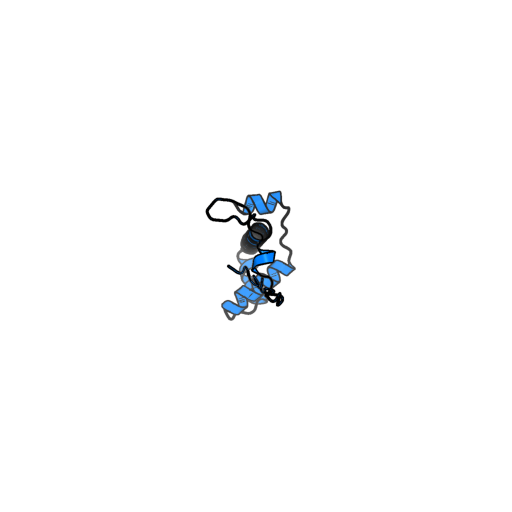.00 44.19 96 SER A O 1
ATOM 712 N N . GLU A 1 97 ? 53.722 -25.740 -21.766 1.00 46.53 97 GLU A N 1
ATOM 713 C CA . GLU A 1 97 ? 54.981 -25.963 -22.496 1.00 46.53 97 GLU A CA 1
ATOM 714 C C . GLU A 1 97 ? 55.074 -25.641 -24.004 1.00 46.53 97 GLU A C 1
ATOM 716 O O . GLU A 1 97 ? 54.530 -26.322 -24.869 1.00 46.53 97 GLU A O 1
ATOM 721 N N . GLY A 1 98 ? 55.955 -24.682 -24.313 1.00 41.66 98 GLY A N 1
ATOM 722 C CA . GLY A 1 98 ? 56.620 -24.543 -25.607 1.00 41.66 98 GLY A CA 1
ATOM 723 C C . GLY A 1 98 ? 58.119 -24.303 -25.405 1.00 41.66 98 GLY A C 1
ATOM 724 O O . GLY A 1 98 ? 58.526 -23.198 -25.064 1.00 41.66 98 GLY A O 1
ATOM 725 N N . ASP A 1 99 ? 58.882 -25.378 -25.568 1.00 49.75 99 ASP A N 1
ATOM 726 C CA . ASP A 1 99 ? 60.343 -25.514 -25.666 1.00 49.75 99 ASP A CA 1
ATOM 727 C C . ASP A 1 99 ? 60.937 -24.684 -26.831 1.00 49.75 99 ASP A C 1
ATOM 729 O O . ASP A 1 99 ? 60.451 -24.816 -27.957 1.00 49.75 99 ASP A O 1
ATOM 733 N N . ASP A 1 100 ? 61.910 -23.800 -26.542 1.00 44.84 100 ASP A N 1
ATOM 734 C CA . ASP A 1 100 ? 63.244 -23.631 -27.193 1.00 44.84 100 ASP A CA 1
ATOM 735 C C . ASP A 1 100 ? 63.985 -22.393 -26.623 1.00 44.84 100 ASP A C 1
ATOM 737 O O . ASP A 1 100 ? 63.490 -21.248 -26.778 1.00 44.84 100 ASP A O 1
#

Secondary structure (DSSP, 8-state):
-HHHHHHHTT----HHHHHHHHHHHHHHHTS-HHHHHHHHHHTT-HHHHHHHHHHHHHHHHHHHHPPPB-TTS-B--HHHHHS-----------------

Sequence (100 aa):
ALRAVVIAEGIETSDDDLDEELAKIAEGAGEKPEKLRKQLEANGAIPIVKLDLAKAKALEWLIDNAEVVDEEGKPVDVAALTAAPDGEELEGSEESEGDD